Protein AF-A0AAP3VAD2-F1 (afdb_monomer_lite)

Foldseek 3Di:
DCPVVQVVLLLQKKKKWAAQVCCVQVVVAFLDWDADPGTIIGIGTPVSVVSCPPGPMDIDRDDPVRSVVSVCVNVPPVPPD

Secondary structure (DSSP, 8-state):
--HHHHHHHHHHEEEEEE-GGGHHHHHTT-SEEEEETTEEEEEEEGGGGGGGTTS-EEEEPPPHHHHHHHHHHHH------

Organism: NCBI:txid39491

pLDDT: mean 86.32, std 12.61, range [39.78, 95.5]

Structure (mmCIF, N/CA/C/O backbone):
data_AF-A0AAP3VAD2-F1
#
_entry.id   AF-A0AAP3VAD2-F1
#
loop_
_atom_site.group_PDB
_atom_site.id
_atom_site.type_symbol
_atom_site.label_atom_id
_atom_site.label_alt_id
_atom_site.label_comp_id
_atom_site.label_asym_id
_atom_site.label_entity_id
_atom_site.label_seq_id
_atom_site.pdbx_PDB_ins_code
_atom_site.Cartn_x
_atom_site.Cartn_y
_atom_site.Cartn_z
_atom_site.occupancy
_atom_site.B_iso_or_equiv
_atom_site.auth_seq_id
_atom_site.auth_comp_id
_atom_site.auth_asym_id
_atom_site.auth_atom_id
_atom_site.pdbx_PDB_model_num
ATOM 1 N N . MET A 1 1 ? -11.177 9.008 23.596 1.00 53.12 1 MET A N 1
ATOM 2 C CA . MET A 1 1 ? -11.935 7.981 22.847 1.00 53.12 1 MET A CA 1
ATOM 3 C C . MET A 1 1 ? -11.455 7.869 21.388 1.00 53.12 1 MET A C 1
ATOM 5 O O . MET A 1 1 ? -12.210 7.416 20.547 1.00 53.12 1 MET A O 1
ATOM 9 N N . GLU A 1 2 ? -10.200 8.240 21.082 1.00 61.03 2 GLU A N 1
ATOM 10 C CA . GLU A 1 2 ? -9.643 8.233 19.711 1.00 61.03 2 GLU A CA 1
ATOM 11 C C . GLU A 1 2 ? -8.680 7.069 19.432 1.00 61.03 2 GLU A C 1
ATOM 13 O O . GLU A 1 2 ? -8.449 6.750 18.272 1.00 61.03 2 GLU A O 1
ATOM 18 N N . GLN A 1 3 ? -8.127 6.420 20.468 1.00 62.88 3 GLN A N 1
ATOM 19 C CA . GLN A 1 3 ? -7.177 5.313 20.282 1.00 62.88 3 GLN A CA 1
ATOM 20 C C . GLN A 1 3 ? -7.800 4.145 19.510 1.00 62.88 3 GLN A C 1
ATOM 22 O O . GLN A 1 3 ? -7.237 3.754 18.494 1.00 62.88 3 GLN A O 1
ATOM 27 N N . GLY A 1 4 ? -9.010 3.716 19.894 1.00 78.62 4 GLY A N 1
ATO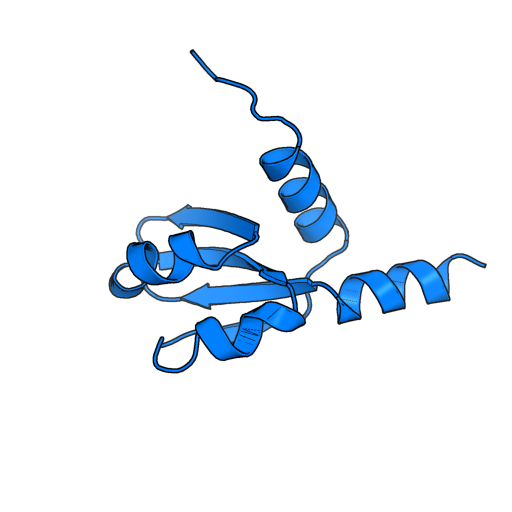M 28 C CA . GLY A 1 4 ? -9.709 2.625 19.206 1.00 78.62 4 GLY A CA 1
ATOM 29 C C . GLY A 1 4 ? -9.904 2.898 17.715 1.00 78.62 4 GLY A C 1
ATOM 30 O O . GLY A 1 4 ? -9.486 2.103 16.890 1.00 78.62 4 GLY A O 1
ATOM 31 N N . PHE A 1 5 ? -10.382 4.093 17.353 1.00 78.12 5 PHE A N 1
ATOM 32 C CA . PHE A 1 5 ? -10.588 4.461 15.948 1.00 78.12 5 PHE A CA 1
ATOM 33 C C . PHE A 1 5 ? -9.297 4.416 15.111 1.00 78.12 5 PHE A C 1
ATOM 35 O O . PHE A 1 5 ? -9.313 4.046 13.936 1.00 78.12 5 PHE A O 1
ATOM 42 N N . VAL A 1 6 ? -8.163 4.807 15.700 1.00 80.69 6 VAL A N 1
ATOM 43 C CA . VAL A 1 6 ? -6.859 4.763 15.025 1.00 80.69 6 VAL A CA 1
ATOM 44 C C . VAL A 1 6 ? -6.355 3.328 14.877 1.00 80.69 6 VAL A C 1
ATOM 46 O O . VAL A 1 6 ? -5.744 3.011 13.855 1.00 80.69 6 VAL A O 1
ATOM 49 N N . GLU A 1 7 ? -6.587 2.477 15.872 1.00 83.75 7 GLU A N 1
ATOM 50 C CA . GLU A 1 7 ? -6.249 1.052 15.828 1.00 83.75 7 GLU A CA 1
ATOM 51 C C . GLU A 1 7 ? -7.083 0.331 14.764 1.00 83.75 7 GLU A C 1
ATOM 53 O O . GLU A 1 7 ? -6.497 -0.250 13.852 1.00 83.75 7 GLU A O 1
ATOM 58 N N . ASP A 1 8 ? -8.405 0.531 14.758 1.00 85.69 8 ASP A N 1
ATOM 59 C CA . ASP A 1 8 ? -9.324 -0.016 13.750 1.00 85.69 8 ASP A CA 1
ATOM 60 C C . ASP A 1 8 ? -8.891 0.349 12.315 1.00 85.69 8 ASP A C 1
ATOM 62 O O . ASP A 1 8 ? -8.922 -0.469 11.390 1.00 85.69 8 ASP A O 1
ATOM 66 N N . LEU A 1 9 ? -8.452 1.596 12.097 1.00 86.62 9 LEU A N 1
ATOM 67 C CA . LEU A 1 9 ? -7.943 2.032 10.795 1.00 86.62 9 LEU A CA 1
ATOM 68 C C . LEU A 1 9 ? -6.642 1.318 10.419 1.00 86.62 9 LEU A C 1
ATOM 70 O O . LEU A 1 9 ? -6.478 0.902 9.273 1.00 86.62 9 LEU A O 1
ATOM 74 N N . LYS A 1 10 ? -5.708 1.173 11.357 1.00 85.19 10 LYS A N 1
ATOM 75 C CA . LYS A 1 10 ? -4.438 0.481 11.099 1.00 85.19 10 LYS A CA 1
ATOM 76 C C . LYS A 1 10 ? -4.621 -1.017 10.875 1.00 85.19 10 LYS A C 1
ATOM 78 O O . LYS A 1 10 ? -3.820 -1.600 10.157 1.00 85.19 10 LYS A O 1
ATOM 83 N N . GLU A 1 11 ? -5.658 -1.625 11.440 1.00 88.44 11 GLU A N 1
ATOM 84 C CA . GLU A 1 11 ? -6.018 -3.021 11.170 1.00 88.44 11 GLU A CA 1
ATOM 85 C C . GLU A 1 11 ? -6.666 -3.187 9.793 1.00 88.44 11 GLU A C 1
ATOM 87 O O . GLU A 1 11 ? -6.429 -4.174 9.096 1.00 88.44 11 GLU A O 1
ATOM 92 N N . LYS A 1 12 ? -7.453 -2.199 9.355 1.00 92.50 12 LYS A N 1
ATOM 93 C CA . LYS A 1 12 ? -8.133 -2.233 8.057 1.00 92.50 12 LYS A CA 1
ATOM 94 C C . LYS A 1 12 ? -7.202 -2.004 6.866 1.00 92.50 12 LYS A C 1
ATOM 96 O O . LYS A 1 12 ? -7.475 -2.514 5.776 1.00 92.50 12 LYS A O 1
ATOM 101 N N . TYR A 1 13 ? -6.147 -1.212 7.035 1.00 94.06 13 TYR A N 1
ATOM 102 C CA . TYR A 1 13 ? -5.248 -0.815 5.954 1.00 94.06 13 TYR A CA 1
ATOM 103 C C . TYR A 1 13 ? -3.843 -1.372 6.161 1.00 94.06 13 TYR A C 1
ATOM 105 O O . TYR A 1 13 ? -3.297 -1.324 7.254 1.00 94.06 13 TYR A O 1
ATOM 113 N N . ILE A 1 14 ? -3.220 -1.828 5.078 1.00 95.00 14 ILE A N 1
ATOM 114 C CA . ILE A 1 14 ? -1.860 -2.371 5.078 1.00 95.00 14 ILE A CA 1
ATOM 115 C C . ILE A 1 14 ? -1.032 -1.595 4.059 1.00 95.00 14 ILE A C 1
ATOM 117 O O . ILE A 1 14 ? -1.477 -1.383 2.929 1.00 95.00 14 ILE A O 1
ATOM 121 N N . LEU A 1 15 ? 0.172 -1.174 4.440 1.00 95.06 15 LEU A N 1
ATOM 122 C CA . LEU A 1 15 ? 1.137 -0.619 3.499 1.00 95.06 15 LEU A CA 1
ATOM 123 C C . LEU A 1 15 ? 1.822 -1.764 2.756 1.00 95.06 15 LEU A C 1
ATOM 125 O O . LEU A 1 15 ? 2.354 -2.684 3.374 1.00 95.06 15 LEU A O 1
ATOM 129 N N . ILE A 1 16 ? 1.811 -1.694 1.431 1.00 95.50 16 ILE A N 1
ATOM 130 C CA . ILE A 1 16 ? 2.417 -2.675 0.541 1.00 95.50 16 ILE A CA 1
ATOM 131 C C . ILE A 1 16 ? 3.518 -1.996 -0.257 1.00 95.50 16 ILE A C 1
ATOM 133 O O . ILE A 1 16 ? 3.285 -0.976 -0.910 1.00 95.50 16 ILE A O 1
ATOM 137 N N . LYS A 1 17 ? 4.701 -2.601 -0.232 1.00 94.81 17 LYS A N 1
ATOM 138 C CA . LYS A 1 17 ? 5.833 -2.233 -1.082 1.00 94.81 17 LYS A CA 1
ATOM 139 C C . LYS A 1 17 ? 6.208 -3.417 -1.948 1.00 94.81 17 LYS A C 1
ATOM 141 O O . LYS A 1 17 ? 6.217 -4.540 -1.456 1.00 94.81 17 LYS A O 1
ATOM 146 N N . GLY A 1 18 ? 6.533 -3.172 -3.204 1.00 94.00 18 GLY A N 1
ATOM 147 C CA .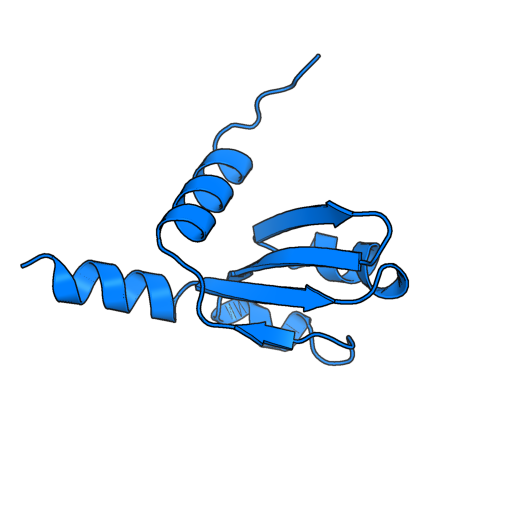 GLY A 1 18 ? 6.973 -4.226 -4.109 1.00 94.00 18 GLY A CA 1
ATOM 148 C C . GLY A 1 18 ? 7.788 -3.684 -5.265 1.00 94.00 18 GLY A C 1
ATOM 149 O O . GLY A 1 18 ? 7.963 -2.471 -5.418 1.00 94.00 18 GLY A O 1
ATOM 150 N N . ASP A 1 19 ? 8.284 -4.607 -6.075 1.00 92.56 19 ASP A N 1
ATOM 151 C CA . ASP A 1 19 ? 9.167 -4.300 -7.190 1.00 92.56 19 ASP A CA 1
ATOM 152 C C . ASP A 1 19 ? 8.416 -3.717 -8.389 1.00 92.56 19 ASP A C 1
ATOM 154 O O . ASP A 1 19 ? 7.211 -3.907 -8.579 1.00 92.56 19 ASP A O 1
ATOM 158 N N . ALA A 1 20 ? 9.155 -3.026 -9.260 1.00 90.81 20 ALA A N 1
ATOM 159 C CA . ALA A 1 20 ? 8.577 -2.377 -10.434 1.00 90.81 20 ALA A CA 1
ATOM 160 C C . ALA A 1 20 ? 7.864 -3.385 -11.358 1.00 90.81 20 ALA A C 1
ATOM 162 O O . ALA A 1 20 ? 6.854 -3.037 -11.971 1.00 90.81 20 ALA A O 1
ATOM 163 N N . ALA A 1 21 ? 8.342 -4.634 -11.391 1.00 90.81 21 ALA A N 1
ATOM 164 C CA . ALA A 1 21 ? 7.772 -5.735 -12.164 1.00 90.81 21 ALA A CA 1
ATOM 165 C C . ALA A 1 21 ? 6.329 -6.088 -11.754 1.00 90.81 21 ALA A C 1
ATOM 167 O O . ALA A 1 21 ? 5.502 -6.377 -12.616 1.00 90.81 21 ALA A O 1
ATOM 168 N N . ASP A 1 22 ? 6.000 -5.986 -10.464 1.00 91.12 22 ASP A N 1
ATOM 169 C CA . ASP A 1 22 ? 4.691 -6.376 -9.919 1.00 91.12 22 ASP A CA 1
ATOM 170 C C . ASP A 1 22 ? 3.674 -5.225 -9.912 1.00 91.12 22 ASP A C 1
ATOM 172 O O . ASP A 1 22 ? 2.500 -5.405 -9.582 1.00 91.12 22 ASP A O 1
ATOM 176 N N . THR A 1 23 ? 4.099 -4.029 -10.321 1.00 90.12 23 THR A N 1
ATOM 177 C CA . THR A 1 23 ? 3.304 -2.797 -10.272 1.00 90.12 23 THR A CA 1
ATOM 178 C C . THR A 1 23 ? 1.950 -2.909 -10.979 1.00 90.12 23 THR A C 1
ATOM 180 O O . THR A 1 23 ? 0.958 -2.336 -10.526 1.00 90.12 23 THR A O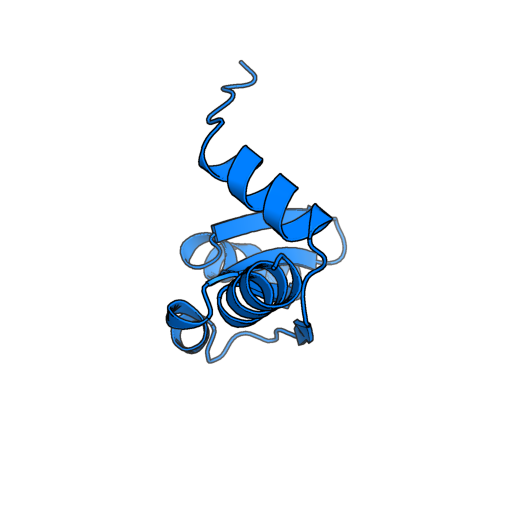 1
ATOM 183 N N . GLU A 1 24 ? 1.887 -3.590 -12.124 1.00 90.81 24 GLU A N 1
ATOM 184 C CA . GLU A 1 24 ? 0.635 -3.715 -12.878 1.00 90.81 24 GLU A CA 1
ATOM 185 C C . GLU A 1 24 ? -0.358 -4.655 -12.185 1.00 90.81 24 GLU A C 1
ATOM 187 O O . GLU A 1 24 ? -1.547 -4.339 -12.096 1.00 90.81 24 GLU A O 1
ATOM 192 N N . ALA A 1 25 ? 0.126 -5.784 -11.663 1.00 91.81 25 ALA A N 1
ATOM 193 C CA . ALA A 1 25 ? -0.693 -6.733 -10.920 1.00 91.81 25 ALA A CA 1
ATOM 194 C C . ALA A 1 25 ? -1.176 -6.115 -9.601 1.00 91.81 25 ALA A C 1
ATOM 196 O O . ALA A 1 25 ? -2.377 -6.111 -9.321 1.00 91.81 25 ALA A O 1
ATOM 197 N N . ALA A 1 26 ? -0.262 -5.503 -8.843 1.00 92.56 26 ALA A N 1
ATOM 198 C CA . ALA A 1 26 ? -0.573 -4.832 -7.589 1.00 92.56 26 ALA A CA 1
ATOM 199 C C . ALA A 1 26 ? -1.564 -3.675 -7.792 1.00 92.56 26 ALA A C 1
ATOM 201 O O . ALA A 1 26 ? -2.526 -3.546 -7.038 1.00 92.56 26 ALA A O 1
ATOM 202 N N . GLY A 1 27 ? -1.412 -2.879 -8.853 1.00 91.19 27 GLY A N 1
ATOM 203 C CA . GLY A 1 27 ? -2.300 -1.751 -9.147 1.00 91.19 27 GLY A CA 1
ATOM 204 C C . GLY A 1 27 ? -3.778 -2.110 -9.347 1.00 91.19 27 GLY A C 1
ATOM 205 O O . GLY A 1 27 ? -4.626 -1.234 -9.205 1.00 91.19 27 GLY A O 1
ATOM 206 N N . LYS A 1 28 ? -4.106 -3.375 -9.647 1.00 91.50 28 LYS A N 1
ATOM 207 C CA . LYS A 1 28 ? -5.496 -3.864 -9.768 1.00 91.50 28 LYS A CA 1
ATOM 208 C C . LYS A 1 28 ? -6.136 -4.194 -8.415 1.00 91.50 28 LYS A C 1
ATOM 210 O O . LYS A 1 28 ? -7.355 -4.316 -8.332 1.00 91.50 28 LYS A O 1
ATOM 215 N N . VAL A 1 29 ? -5.317 -4.377 -7.383 1.00 93.00 29 VAL A N 1
ATOM 216 C CA . VAL A 1 29 ? -5.732 -4.825 -6.046 1.00 93.00 29 VAL A CA 1
ATOM 217 C C . VAL A 1 29 ? -5.613 -3.701 -5.018 1.00 93.00 29 VAL A C 1
ATOM 219 O O . VAL A 1 29 ? -6.457 -3.580 -4.130 1.00 93.00 29 VAL A O 1
ATOM 222 N N . LEU A 1 30 ? -4.563 -2.883 -5.126 1.00 93.00 30 LEU A N 1
ATOM 223 C CA . LEU A 1 30 ? -4.271 -1.812 -4.182 1.00 93.00 30 LEU A CA 1
ATOM 224 C C . LEU A 1 30 ? -5.348 -0.724 -4.211 1.00 93.00 30 LEU A C 1
ATOM 226 O O . LEU A 1 30 ? -5.810 -0.297 -5.265 1.00 93.00 30 LEU A O 1
ATOM 230 N N . TYR A 1 31 ? -5.683 -0.227 -3.024 1.00 91.69 31 TYR A N 1
ATOM 231 C CA . TYR A 1 31 ? -6.624 0.871 -2.825 1.00 91.69 31 TYR A CA 1
ATOM 232 C C . TYR A 1 31 ? -6.059 2.208 -3.331 1.00 91.69 31 TYR A C 1
ATOM 234 O O . TYR A 1 31 ? -6.776 3.045 -3.869 1.00 91.69 31 TYR A O 1
ATOM 242 N N . SER A 1 32 ? -4.753 2.413 -3.168 1.00 92.31 32 SER A N 1
ATOM 243 C CA . SER A 1 32 ? -4.007 3.524 -3.761 1.00 92.31 32 SER A CA 1
ATOM 244 C C . SER A 1 32 ? -2.583 3.062 -4.020 1.00 92.31 32 SER A C 1
ATOM 246 O O . SER A 1 32 ? -2.025 2.322 -3.215 1.00 92.31 32 SER A O 1
ATOM 248 N N . MET A 1 33 ? -1.966 3.544 -5.095 1.00 92.19 33 MET A N 1
ATOM 249 C CA . MET A 1 33 ? -0.605 3.173 -5.469 1.00 92.19 33 MET A CA 1
ATOM 250 C C . MET A 1 33 ? 0.177 4.394 -5.948 1.00 92.19 33 MET A C 1
ATOM 252 O O . MET A 1 33 ? -0.334 5.235 -6.686 1.00 92.19 33 MET A O 1
ATOM 256 N N . THR A 1 34 ? 1.438 4.467 -5.541 1.00 90.50 34 THR A N 1
ATOM 257 C CA . THR A 1 34 ? 2.433 5.411 -6.042 1.00 90.50 34 THR A CA 1
ATOM 258 C C . THR A 1 34 ? 3.594 4.604 -6.605 1.00 90.50 34 THR A C 1
ATOM 260 O O . THR A 1 34 ? 4.118 3.712 -5.944 1.00 90.50 34 THR A O 1
ATOM 263 N N . LYS A 1 35 ? 3.979 4.902 -7.843 1.00 91.62 35 LYS A N 1
ATOM 264 C CA . LYS A 1 35 ? 5.082 4.235 -8.537 1.00 91.62 35 LYS A CA 1
ATOM 265 C C . LYS A 1 35 ? 6.325 5.108 -8.447 1.00 91.62 35 LYS A C 1
ATOM 267 O O . LYS A 1 35 ? 6.224 6.329 -8.558 1.00 91.62 35 LYS A O 1
ATOM 272 N N . ASN A 1 36 ? 7.482 4.489 -8.286 1.00 85.94 36 ASN A N 1
ATOM 273 C CA . ASN A 1 36 ? 8.780 5.135 -8.401 1.00 85.94 36 ASN A CA 1
ATOM 274 C C . ASN A 1 36 ? 9.711 4.253 -9.268 1.00 85.94 36 ASN A C 1
ATOM 276 O O . ASN A 1 36 ? 9.359 3.117 -9.584 1.00 85.94 36 ASN A O 1
ATOM 280 N N . PRO A 1 37 ? 10.886 4.747 -9.695 1.00 86.44 37 PRO A N 1
ATOM 281 C CA . PRO A 1 37 ? 11.799 3.969 -10.539 1.00 86.44 37 PRO A CA 1
ATOM 282 C C . PRO A 1 37 ? 12.316 2.670 -9.900 1.00 86.44 37 PRO A C 1
ATOM 284 O O . PRO A 1 37 ? 12.824 1.808 -10.609 1.00 86.44 37 PRO A O 1
ATOM 287 N N . TYR A 1 38 ? 12.203 2.537 -8.577 1.00 85.94 38 TYR A N 1
ATOM 288 C CA . TYR A 1 38 ? 12.691 1.398 -7.802 1.00 85.94 38 TYR A CA 1
ATOM 289 C C . TYR A 1 38 ? 11.589 0.383 -7.468 1.00 85.94 38 TYR A C 1
ATOM 291 O O . TYR A 1 38 ? 11.894 -0.697 -6.978 1.00 85.94 38 TYR A O 1
ATOM 299 N N . GLY A 1 39 ? 10.319 0.707 -7.725 1.00 92.38 39 GLY A N 1
ATOM 300 C CA . GLY A 1 39 ? 9.186 -0.125 -7.345 1.00 92.38 39 GLY A CA 1
ATOM 301 C C . GLY A 1 39 ? 7.898 0.657 -7.131 1.00 92.38 39 GLY A C 1
ATOM 302 O O . GLY A 1 39 ? 7.682 1.735 -7.690 1.00 92.38 39 GLY A O 1
ATOM 303 N N . PHE A 1 40 ? 7.017 0.111 -6.305 1.00 93.50 40 PHE A N 1
ATOM 304 C CA . PHE A 1 40 ? 5.782 0.775 -5.915 1.00 93.50 40 PHE A CA 1
ATOM 305 C C . PHE A 1 40 ? 5.583 0.740 -4.405 1.00 93.50 40 PHE A C 1
ATOM 307 O O . PHE A 1 40 ? 6.029 -0.169 -3.707 1.00 93.50 40 PHE A O 1
ATOM 314 N N . GLU A 1 41 ? 4.860 1.741 -3.919 1.00 94.25 41 GLU A N 1
ATOM 315 C CA . GLU A 1 41 ? 4.313 1.781 -2.572 1.00 94.25 41 GLU A CA 1
ATOM 316 C C . GLU A 1 41 ? 2.822 2.100 -2.667 1.00 94.25 41 GLU A C 1
ATOM 318 O O . GLU A 1 41 ? 2.405 3.004 -3.400 1.00 94.25 41 GLU A O 1
ATOM 323 N N . GLY A 1 42 ? 1.997 1.375 -1.925 1.00 93.88 42 GLY A N 1
ATOM 324 C CA . GLY A 1 42 ? 0.565 1.608 -1.919 1.00 93.88 42 GLY A CA 1
ATOM 325 C C . GLY A 1 42 ? -0.132 1.084 -0.682 1.00 93.88 42 GLY A C 1
ATOM 326 O O . GLY A 1 42 ? 0.416 0.301 0.083 1.00 93.88 42 GLY A O 1
ATOM 327 N N . ILE A 1 43 ? -1.367 1.531 -0.495 1.00 95.50 43 ILE A N 1
ATOM 328 C CA . ILE A 1 43 ? -2.230 1.046 0.576 1.00 95.50 43 ILE A CA 1
ATOM 329 C C . ILE A 1 43 ? -3.124 -0.053 0.012 1.00 95.50 43 ILE A C 1
ATOM 331 O O . ILE A 1 43 ? -3.741 0.119 -1.040 1.00 95.50 43 ILE A O 1
ATOM 335 N N . CYS A 1 44 ? -3.203 -1.169 0.725 1.00 95.50 44 CYS A N 1
ATOM 336 C CA . CYS A 1 44 ? -4.134 -2.261 0.490 1.00 95.50 44 CYS A CA 1
ATOM 337 C C . CYS A 1 44 ? -5.154 -2.321 1.629 1.00 95.50 44 CYS A C 1
ATOM 339 O O . CYS A 1 44 ? -4.853 -1.945 2.761 1.00 95.50 44 CYS A O 1
ATOM 341 N N . LEU A 1 45 ? -6.355 -2.809 1.335 1.00 94.31 45 LEU A N 1
ATOM 342 C CA . LEU A 1 45 ? -7.297 -3.206 2.378 1.00 94.31 45 LEU A CA 1
ATOM 343 C C . LEU A 1 45 ? -6.902 -4.592 2.888 1.00 94.31 45 LEU A C 1
ATOM 345 O O . LEU A 1 45 ? -6.568 -5.461 2.082 1.00 94.31 45 LEU A O 1
ATOM 349 N N . ALA A 1 46 ? -6.977 -4.815 4.198 1.00 92.69 46 ALA A N 1
ATOM 350 C CA .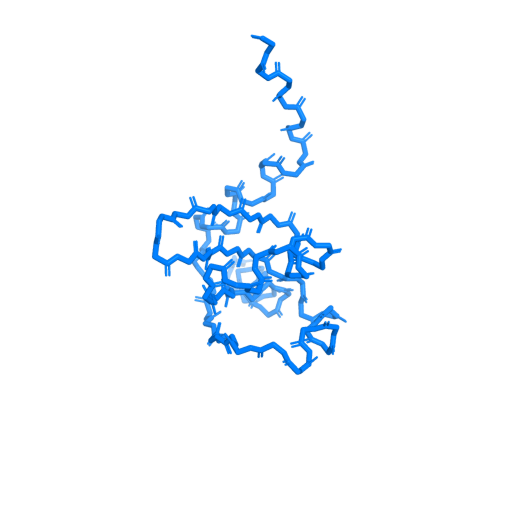 ALA A 1 46 ? -6.635 -6.097 4.809 1.00 92.69 46 ALA A CA 1
ATOM 351 C C . ALA A 1 46 ? -7.432 -7.267 4.204 1.00 92.69 46 ALA A C 1
ATOM 353 O O . ALA A 1 46 ? -6.866 -8.324 3.959 1.00 92.69 46 ALA A O 1
ATOM 354 N N . GLU A 1 47 ? -8.699 -7.051 3.836 1.00 93.50 47 GLU A N 1
ATOM 355 C CA . GLU A 1 47 ? -9.549 -8.042 3.149 1.00 93.50 47 GLU A CA 1
ATOM 356 C C . GLU A 1 47 ? -9.058 -8.441 1.742 1.00 93.50 47 GLU A C 1
ATOM 358 O O . GLU A 1 47 ? -9.447 -9.477 1.211 1.00 93.50 47 GLU A O 1
ATOM 363 N N . ASN A 1 48 ? -8.218 -7.616 1.111 1.00 93.06 48 ASN A N 1
ATOM 364 C CA . ASN A 1 48 ? -7.692 -7.846 -0.234 1.00 93.06 48 ASN A CA 1
ATOM 365 C C . ASN A 1 48 ? -6.253 -8.377 -0.216 1.00 93.06 48 ASN A C 1
ATOM 367 O O . ASN A 1 48 ? -5.659 -8.546 -1.281 1.00 93.06 48 ASN A O 1
ATOM 371 N N . ILE A 1 49 ? -5.683 -8.650 0.963 1.00 90.38 49 ILE A N 1
ATOM 372 C CA . ILE A 1 49 ? -4.290 -9.085 1.090 1.00 90.38 49 ILE A CA 1
ATOM 373 C C . ILE A 1 49 ? -4.026 -10.409 0.368 1.00 90.38 49 ILE A C 1
ATOM 375 O O . ILE A 1 49 ? -2.980 -10.566 -0.258 1.00 90.38 49 ILE A O 1
ATOM 379 N N . ASP A 1 50 ? -4.993 -11.326 0.380 1.00 92.12 50 ASP A N 1
ATOM 380 C CA . ASP A 1 50 ? -4.885 -12.630 -0.278 1.00 92.12 50 ASP A CA 1
ATOM 381 C C . ASP A 1 50 ? -4.799 -12.510 -1.802 1.00 92.12 50 ASP A C 1
ATOM 383 O O . ASP A 1 50 ? -4.205 -13.353 -2.466 1.00 92.12 50 ASP A O 1
ATOM 387 N N . LYS A 1 51 ? -5.317 -11.419 -2.379 1.00 92.38 51 LYS A N 1
ATOM 388 C CA . LYS A 1 51 ? -5.220 -11.146 -3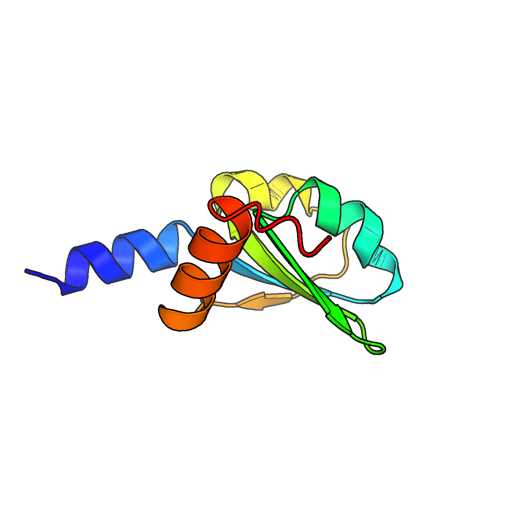.822 1.00 92.38 51 LYS A CA 1
ATOM 389 C C . LYS A 1 51 ? -3.817 -10.709 -4.250 1.00 92.38 51 LYS A C 1
ATOM 391 O O . LYS A 1 51 ? -3.538 -10.676 -5.444 1.00 92.38 51 LYS A O 1
ATOM 396 N N . LEU A 1 52 ? -2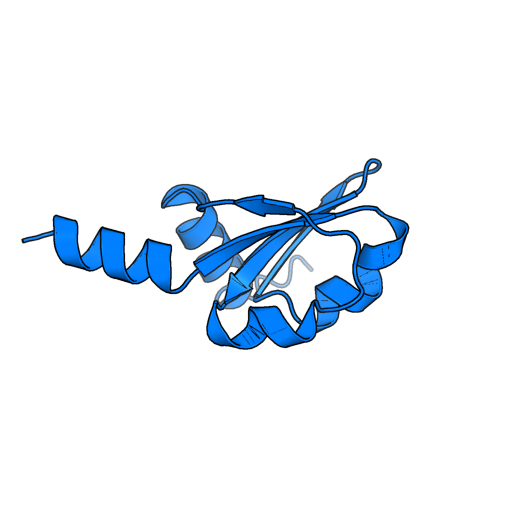.948 -10.368 -3.295 1.00 90.62 52 LEU A N 1
ATOM 397 C CA . LEU A 1 52 ? -1.526 -10.101 -3.528 1.00 90.62 52 LEU A CA 1
ATOM 398 C C . LEU A 1 52 ? -0.667 -11.368 -3.371 1.00 90.62 52 LEU A C 1
ATOM 400 O O . LEU A 1 52 ? 0.555 -11.292 -3.492 1.00 90.62 52 LEU A O 1
ATOM 404 N N . ALA A 1 53 ? -1.274 -12.527 -3.085 1.00 87.81 53 ALA A N 1
ATOM 405 C CA . ALA A 1 53 ? -0.547 -13.786 -3.001 1.00 87.81 53 ALA A CA 1
ATOM 406 C C . ALA A 1 53 ? 0.165 -14.093 -4.328 1.00 87.81 53 ALA A C 1
ATOM 408 O O . ALA A 1 53 ? -0.417 -13.992 -5.406 1.00 87.81 53 ALA A O 1
ATOM 409 N N . GLY A 1 54 ? 1.440 -14.471 -4.232 1.00 87.94 54 GLY A N 1
ATOM 410 C CA . GLY A 1 54 ? 2.293 -14.740 -5.391 1.00 87.94 54 GLY A CA 1
ATOM 411 C C . GLY A 1 54 ? 3.062 -13.527 -5.922 1.00 87.94 54 GLY A C 1
ATOM 412 O O . GLY A 1 54 ? 3.938 -13.723 -6.757 1.00 87.94 54 GLY A O 1
ATOM 413 N N . LEU A 1 55 ? 2.799 -12.312 -5.423 1.00 90.12 55 LEU A N 1
ATOM 414 C CA . LEU A 1 55 ? 3.632 -11.136 -5.697 1.00 90.12 55 LEU A CA 1
ATOM 415 C C . LEU A 1 55 ? 4.751 -11.012 -4.657 1.00 90.12 55 LEU A C 1
ATOM 417 O O . LEU A 1 55 ? 4.551 -11.335 -3.480 1.00 90.12 55 LEU A O 1
ATOM 421 N N . ASN A 1 56 ? 5.913 -10.499 -5.068 1.00 90.62 56 ASN A N 1
ATOM 422 C CA . ASN A 1 56 ? 7.026 -10.255 -4.155 1.00 90.62 56 ASN A CA 1
ATOM 423 C C . ASN A 1 56 ? 6.829 -8.913 -3.435 1.00 90.62 56 ASN A C 1
ATOM 425 O O . ASN A 1 56 ? 7.329 -7.873 -3.862 1.00 90.62 56 ASN A O 1
ATOM 429 N N . VAL A 1 57 ? 6.040 -8.929 -2.355 1.00 92.69 57 VAL A N 1
ATOM 430 C CA . VAL A 1 57 ? 5.658 -7.710 -1.632 1.00 92.69 57 VAL A CA 1
ATOM 431 C C . VAL A 1 57 ? 5.948 -7.761 -0.136 1.00 92.69 57 VAL A C 1
ATOM 433 O O . VAL A 1 57 ? 5.740 -8.773 0.536 1.00 92.69 57 VAL A O 1
ATOM 436 N N . THR A 1 58 ? 6.347 -6.615 0.406 1.00 94.25 58 THR A N 1
ATOM 437 C CA . THR A 1 58 ? 6.524 -6.374 1.839 1.00 94.25 58 THR A CA 1
ATOM 438 C C . THR A 1 58 ? 5.270 -5.732 2.417 1.00 94.25 58 THR A C 1
ATOM 440 O O . THR A 1 58 ? 4.697 -4.822 1.816 1.00 94.25 58 THR A O 1
ATOM 443 N N . LYS A 1 59 ? 4.860 -6.203 3.599 1.00 93.69 59 LYS A N 1
ATOM 444 C CA . LYS A 1 59 ? 3.687 -5.728 4.338 1.00 93.69 59 LYS A CA 1
ATOM 445 C C . LYS A 1 59 ? 4.151 -4.936 5.554 1.00 93.69 59 LYS A C 1
ATOM 447 O O . LYS A 1 59 ? 4.916 -5.455 6.362 1.00 93.69 59 LYS A O 1
ATOM 452 N N . GLU A 1 60 ? 3.666 -3.714 5.701 1.00 93.94 60 GLU A N 1
ATOM 453 C CA . GLU A 1 60 ? 3.976 -2.844 6.834 1.00 93.94 60 GLU A CA 1
ATOM 454 C C . GLU A 1 60 ? 2.701 -2.223 7.411 1.00 93.94 60 GLU A C 1
ATOM 456 O O . GLU A 1 60 ? 1.677 -2.099 6.733 1.00 93.94 60 GLU A O 1
ATOM 461 N N . ILE A 1 61 ? 2.773 -1.808 8.677 1.00 92.19 61 ILE A N 1
ATOM 462 C CA . ILE A 1 61 ? 1.695 -1.052 9.315 1.00 92.19 61 ILE A CA 1
ATOM 463 C C . ILE A 1 61 ? 1.744 0.379 8.766 1.00 92.19 61 ILE A C 1
ATOM 465 O O . ILE A 1 61 ? 2.757 1.062 8.943 1.00 92.19 61 ILE A O 1
ATOM 469 N N . PRO A 1 62 ? 0.680 0.866 8.111 1.00 93.00 62 PRO A N 1
ATOM 470 C CA . PRO A 1 62 ? 0.676 2.210 7.566 1.00 93.00 62 PRO A CA 1
ATOM 471 C C . PRO A 1 62 ? 0.580 3.268 8.666 1.00 93.00 62 PRO A C 1
ATOM 473 O O . PRO A 1 62 ? 0.016 3.071 9.748 1.00 93.00 62 PRO A O 1
ATOM 476 N N . THR A 1 63 ? 1.083 4.456 8.351 1.00 92.12 63 THR A N 1
ATOM 477 C CA . THR A 1 63 ? 0.840 5.649 9.168 1.00 92.12 63 THR A CA 1
ATOM 478 C C . THR A 1 63 ? -0.543 6.237 8.876 1.00 92.12 63 THR A C 1
ATOM 480 O O . THR A 1 63 ? -1.071 6.105 7.770 1.00 92.12 63 THR A O 1
ATOM 483 N N . LEU A 1 64 ? -1.117 6.975 9.835 1.00 90.69 64 LEU A N 1
ATOM 484 C CA . LEU A 1 64 ? -2.376 7.708 9.623 1.00 90.69 64 LEU A CA 1
ATOM 485 C C . LEU A 1 64 ? -2.300 8.677 8.435 1.00 90.69 64 LEU A C 1
ATOM 487 O O . LEU A 1 64 ? -3.287 8.869 7.724 1.00 90.69 64 LEU A O 1
ATOM 491 N N . TYR A 1 65 ? -1.123 9.259 8.198 1.00 90.12 65 TYR A N 1
ATOM 492 C CA . TYR A 1 65 ? -0.882 10.128 7.054 1.00 90.12 65 TYR A CA 1
ATOM 493 C C . TYR A 1 65 ? -1.020 9.366 5.732 1.00 90.12 65 TYR A C 1
ATOM 495 O O . TYR A 1 65 ? -1.761 9.802 4.854 1.00 90.12 65 TYR A O 1
ATOM 503 N N . GLN A 1 66 ? -0.380 8.201 5.600 1.00 91.38 66 GLN A N 1
ATOM 504 C CA . GLN A 1 66 ? -0.486 7.384 4.387 1.00 91.38 66 GLN A CA 1
ATOM 505 C C . GLN A 1 66 ? -1.921 6.905 4.139 1.00 91.38 66 GLN A C 1
ATOM 507 O O . GLN A 1 66 ? -2.382 6.961 3.000 1.00 91.38 66 GLN A O 1
ATOM 512 N N . ILE A 1 67 ? -2.650 6.507 5.191 1.00 92.00 67 ILE A N 1
ATOM 513 C CA . ILE A 1 67 ? -4.077 6.160 5.086 1.00 92.00 67 ILE A CA 1
ATOM 514 C C . ILE A 1 67 ? -4.874 7.372 4.589 1.00 92.00 67 ILE A C 1
ATOM 516 O O . ILE A 1 67 ? -5.628 7.258 3.627 1.00 92.00 67 ILE A O 1
ATOM 520 N N . SER A 1 68 ? -4.668 8.546 5.191 1.00 90.44 68 SER A N 1
ATOM 521 C CA . SER A 1 68 ? -5.363 9.780 4.806 1.00 90.44 68 SER A CA 1
ATOM 522 C C . SER A 1 68 ? -5.104 10.144 3.345 1.00 90.44 68 SER A C 1
ATOM 524 O O . SER A 1 68 ? -6.046 10.398 2.598 1.00 90.44 68 SER A O 1
ATOM 526 N N . VAL A 1 69 ? -3.844 10.103 2.902 1.00 89.62 69 VAL A N 1
ATOM 527 C CA . VAL A 1 69 ? -3.466 10.370 1.508 1.00 89.62 69 VAL A CA 1
ATOM 528 C C . VAL A 1 69 ? -4.084 9.344 0.562 1.00 89.62 69 VAL A C 1
ATOM 530 O O . VAL A 1 69 ? -4.562 9.722 -0.504 1.00 89.62 69 VAL A O 1
ATOM 533 N N . ALA A 1 70 ? -4.109 8.062 0.928 1.00 90.19 70 ALA A N 1
ATOM 534 C CA . ALA A 1 70 ? -4.725 7.020 0.112 1.00 90.19 70 ALA A CA 1
ATOM 535 C C . ALA A 1 70 ? -6.241 7.224 -0.026 1.00 90.19 70 ALA A C 1
ATOM 537 O O . ALA A 1 70 ? -6.764 7.187 -1.140 1.00 90.19 70 ALA A O 1
ATOM 538 N N . VAL A 1 71 ? -6.938 7.498 1.082 1.00 89.31 71 VAL A N 1
ATOM 539 C CA . VAL A 1 71 ? -8.378 7.808 1.097 1.00 89.31 71 VAL A CA 1
ATOM 540 C C . VAL A 1 71 ? -8.660 9.055 0.272 1.00 89.31 71 VAL A C 1
ATOM 542 O O . VAL A 1 71 ? -9.577 9.044 -0.548 1.00 89.31 71 VAL A O 1
ATOM 545 N N . MET A 1 72 ? -7.847 10.102 0.411 1.00 88.00 72 MET A N 1
ATOM 546 C CA . MET A 1 72 ? -7.945 11.283 -0.440 1.00 88.00 72 MET A CA 1
ATOM 547 C C . MET A 1 72 ? -7.767 10.901 -1.908 1.00 88.00 72 MET A C 1
ATOM 549 O O . MET A 1 72 ? -8.693 11.102 -2.680 1.00 88.00 72 MET A O 1
ATOM 553 N N . LYS A 1 73 ? -6.663 10.272 -2.319 1.00 84.44 73 LYS A N 1
ATOM 554 C CA . LYS A 1 73 ? -6.419 9.900 -3.727 1.00 84.44 73 LYS A CA 1
ATOM 555 C C . LYS A 1 73 ? -7.541 9.058 -4.344 1.00 84.44 73 LYS A C 1
ATOM 557 O O . LYS A 1 73 ? -7.857 9.242 -5.513 1.00 84.44 73 LYS A O 1
ATOM 562 N N . ASN A 1 74 ? -8.156 8.165 -3.572 1.00 81.75 74 ASN A N 1
ATOM 563 C CA . ASN A 1 74 ? -9.242 7.324 -4.070 1.00 81.75 74 ASN A CA 1
ATOM 564 C C . ASN A 1 74 ? -10.590 8.070 -4.185 1.00 81.75 74 ASN A C 1
ATOM 566 O O . ASN A 1 74 ? -11.373 7.795 -5.091 1.00 81.75 74 ASN A O 1
ATOM 570 N N . ASN A 1 75 ? -10.868 9.028 -3.291 1.00 78.56 75 ASN A N 1
ATOM 571 C CA . ASN A 1 75 ? -12.124 9.796 -3.295 1.00 78.56 75 ASN A CA 1
ATOM 572 C C . ASN A 1 75 ? -12.045 11.065 -4.155 1.00 78.56 75 ASN A C 1
ATOM 574 O O . ASN A 1 75 ? -12.966 11.387 -4.903 1.00 78.56 75 ASN A O 1
ATOM 578 N N . THR A 1 76 ? -10.917 11.767 -4.105 1.00 64.94 76 THR A N 1
ATOM 579 C CA . THR A 1 76 ? -10.554 12.787 -5.085 1.00 64.94 76 THR A CA 1
ATOM 580 C C . THR A 1 76 ? -10.020 12.102 -6.335 1.00 64.94 76 THR A C 1
ATOM 582 O O . THR A 1 76 ? -8.816 12.053 -6.571 1.00 64.94 76 THR A O 1
ATOM 585 N N . LYS A 1 77 ? -10.935 11.675 -7.213 1.00 55.25 77 LYS A N 1
ATOM 586 C CA . LYS A 1 77 ? -10.678 11.699 -8.660 1.00 55.25 77 LYS A CA 1
ATOM 587 C C . LYS A 1 77 ? -10.433 13.155 -9.090 1.00 55.25 77 LYS A C 1
ATOM 589 O O . LYS A 1 77 ? -11.228 13.728 -9.829 1.00 55.25 77 LYS A O 1
ATOM 594 N N . ILE A 1 78 ? -9.375 13.800 -8.591 1.00 53.06 78 ILE A N 1
ATOM 595 C CA . ILE A 1 78 ? -8.872 15.031 -9.185 1.00 53.06 78 ILE A CA 1
ATOM 596 C C . ILE A 1 78 ? -8.285 14.578 -10.509 1.00 53.06 78 ILE A C 1
ATOM 598 O O . ILE A 1 78 ? -7.184 14.041 -10.596 1.00 53.06 78 ILE A O 1
ATOM 602 N N . VAL A 1 79 ? -9.109 14.732 -11.536 1.00 44.56 79 VAL A N 1
ATOM 603 C CA . VAL A 1 79 ? -8.692 14.755 -12.925 1.00 44.56 79 VAL A CA 1
ATOM 604 C C . VAL A 1 79 ? -7.741 15.947 -13.016 1.00 44.56 79 VAL A C 1
ATOM 606 O O . VAL A 1 79 ? -8.176 17.083 -13.186 1.00 44.56 79 VAL A O 1
ATOM 609 N N . MET A 1 80 ? -6.446 15.724 -12.783 1.00 44.53 80 MET A N 1
ATOM 610 C CA . MET A 1 80 ? -5.440 16.675 -13.235 1.00 44.53 80 MET A CA 1
ATOM 611 C C . MET A 1 80 ? -5.445 16.534 -14.754 1.00 44.53 80 MET A C 1
ATOM 613 O O . MET A 1 80 ? -4.978 15.536 -15.301 1.00 44.53 80 MET A O 1
ATOM 617 N N . ARG A 1 81 ? -6.190 17.447 -15.371 1.00 39.78 81 ARG A N 1
ATOM 618 C CA . ARG A 1 81 ? -6.430 17.542 -16.803 1.00 39.78 81 ARG A CA 1
ATOM 619 C C . ARG A 1 81 ? -5.218 18.145 -17.496 1.00 39.78 81 ARG A C 1
ATOM 621 O O . ARG A 1 81 ? -4.573 19.009 -16.862 1.00 39.78 81 ARG A O 1
#

Radius of gyration: 12.97 Å; chains: 1; bounding box: 25×32×40 Å

Sequence (81 aa):
MEQGFVEDLKEKYILIKGDAADTEAAGKVLYSMTKNPYGFEGICLAENIDKLAGLNVTKEIPTLYQISVAVMKNNTKIVMR